Protein AF-A0A7J5WMR9-F1 (afdb_monomer_lite)

Secondary structure (DSSP, 8-state):
--------S--HHHHHHHHHHHGGGHHHHHHHHHHHHHHHHHTTHHHHHHHHHHHHHTT------HHHHHHTTT--TT-HHHHHHHHHHHHHHHHHHHHHHHHHHHHHHHHHHHHHHHHHHHHHHHHHHTS-GGGTSSS-THHHHHHHHHHHHHHHHHHHTTS---SSTTTSTTTSSS--

Structure (mmCIF, N/CA/C/O backbone):
data_AF-A0A7J5WMR9-F1
#
_entry.id   AF-A0A7J5WMR9-F1
#
loop_
_atom_site.group_PDB
_atom_site.id
_atom_site.type_symbol
_atom_site.label_atom_id
_atom_site.label_alt_id
_atom_site.label_comp_id
_atom_site.label_asym_id
_atom_site.label_entity_id
_atom_site.label_seq_id
_atom_site.pdbx_PDB_ins_code
_atom_site.Cartn_x
_atom_site.Cartn_y
_atom_site.Cartn_z
_atom_site.occupancy
_atom_site.B_iso_or_equiv
_atom_site.auth_seq_id
_atom_site.auth_comp_id
_atom_site.auth_asym_id
_atom_site.auth_atom_id
_atom_site.pdbx_PDB_model_num
ATOM 1 N N . MET A 1 1 ? 11.212 -28.516 40.865 1.00 41.84 1 MET A N 1
ATOM 2 C CA . MET A 1 1 ? 11.312 -28.256 39.413 1.00 41.84 1 MET A CA 1
ATOM 3 C C . MET A 1 1 ? 9.987 -27.664 38.955 1.00 41.84 1 MET A C 1
ATOM 5 O O . MET A 1 1 ? 9.007 -28.391 38.860 1.00 41.84 1 MET A O 1
ATOM 9 N N . THR A 1 2 ? 9.904 -26.344 38.797 1.00 42.25 2 THR A N 1
ATOM 10 C CA . THR A 1 2 ? 8.696 -25.667 38.307 1.00 42.25 2 THR A CA 1
ATOM 11 C C . THR A 1 2 ? 8.646 -25.801 36.789 1.00 42.25 2 THR A C 1
ATOM 13 O O . THR A 1 2 ? 9.499 -25.276 36.081 1.00 42.25 2 THR A O 1
ATOM 16 N N . VAL A 1 3 ? 7.666 -26.549 36.283 1.00 48.66 3 VAL A N 1
ATOM 17 C CA . VAL A 1 3 ? 7.415 -26.680 34.845 1.00 48.66 3 VAL A CA 1
ATOM 18 C C . VAL A 1 3 ? 7.001 -25.307 34.321 1.00 48.66 3 VAL A C 1
ATOM 20 O O . VAL A 1 3 ? 5.883 -24.850 34.553 1.00 48.66 3 VAL A O 1
ATOM 23 N N . THR A 1 4 ? 7.920 -24.612 33.653 1.00 51.34 4 THR A N 1
ATOM 24 C CA . THR A 1 4 ? 7.632 -23.360 32.954 1.00 51.34 4 THR A CA 1
ATOM 25 C C . THR A 1 4 ? 6.713 -23.687 31.783 1.00 51.34 4 THR A C 1
ATOM 27 O O . THR A 1 4 ? 7.156 -24.149 30.733 1.00 51.34 4 THR A O 1
ATOM 30 N N . ALA A 1 5 ? 5.407 -23.501 31.980 1.00 57.06 5 ALA A N 1
ATOM 31 C CA . ALA A 1 5 ? 4.431 -23.586 30.906 1.00 57.06 5 ALA A CA 1
ATOM 32 C C . ALA A 1 5 ? 4.876 -22.649 29.776 1.00 57.06 5 ALA A C 1
ATOM 34 O O . ALA A 1 5 ? 5.118 -21.462 30.000 1.00 57.06 5 ALA A O 1
ATOM 35 N N . LYS A 1 6 ? 5.018 -23.202 28.568 1.00 52.91 6 LYS A N 1
ATOM 36 C CA . LYS A 1 6 ? 5.367 -22.478 27.344 1.00 52.91 6 LYS A CA 1
ATOM 37 C C . LYS A 1 6 ? 4.340 -21.363 27.127 1.00 52.91 6 LYS A C 1
ATOM 39 O O . LYS A 1 6 ? 3.262 -21.597 26.585 1.00 52.91 6 LYS A O 1
ATOM 44 N N . LYS A 1 7 ? 4.654 -20.155 27.603 1.00 56.19 7 LYS A N 1
ATOM 45 C CA . LYS A 1 7 ? 3.848 -18.952 27.393 1.00 56.19 7 LYS A CA 1
ATOM 46 C C . LYS A 1 7 ? 3.897 -18.653 25.903 1.00 56.19 7 LYS A C 1
ATOM 48 O O . LYS A 1 7 ? 4.893 -18.138 25.399 1.00 56.19 7 LYS A O 1
ATOM 53 N N . ASN A 1 8 ? 2.847 -19.040 25.189 1.00 58.78 8 ASN A N 1
ATOM 54 C CA . ASN A 1 8 ? 2.699 -18.701 23.786 1.00 58.78 8 ASN A CA 1
ATOM 55 C C . ASN A 1 8 ? 2.626 -17.176 23.695 1.00 58.78 8 ASN A C 1
ATOM 57 O O . ASN A 1 8 ? 1.649 -16.557 24.099 1.00 58.78 8 ASN A O 1
ATOM 61 N N . ILE A 1 9 ? 3.712 -16.580 23.212 1.00 62.56 9 ILE A N 1
ATOM 62 C CA . ILE A 1 9 ? 3.884 -15.134 23.023 1.00 62.56 9 ILE A CA 1
ATOM 63 C C . ILE A 1 9 ? 2.832 -14.564 22.056 1.00 62.56 9 ILE A C 1
ATOM 65 O O . ILE A 1 9 ? 2.528 -13.378 22.095 1.00 62.56 9 ILE A O 1
ATOM 69 N N . PHE A 1 10 ? 2.241 -15.433 21.231 1.00 61.81 10 PHE A N 1
ATOM 70 C CA . PHE A 1 10 ? 1.137 -15.132 20.334 1.00 61.81 10 PHE A CA 1
ATOM 71 C C . PHE A 1 10 ? -0.120 -15.876 20.769 1.00 61.81 10 PHE A C 1
ATOM 73 O O . PHE A 1 10 ? -0.260 -17.080 20.546 1.00 61.81 10 PHE A O 1
ATOM 80 N N . ASP A 1 11 ? -1.055 -15.141 21.364 1.00 80.00 11 ASP A N 1
ATOM 81 C CA . ASP A 1 11 ? -2.384 -15.654 21.661 1.00 80.00 11 ASP A CA 1
ATOM 82 C C . ASP A 1 11 ? -3.327 -15.320 20.495 1.00 80.00 11 ASP A C 1
ATOM 84 O O . ASP A 1 11 ? -3.883 -14.221 20.386 1.00 80.00 11 ASP A O 1
ATOM 88 N N . PHE A 1 12 ? -3.493 -16.278 19.579 1.00 79.00 12 PHE A N 1
ATOM 89 C CA . PHE A 1 12 ? -4.398 -16.154 18.430 1.00 79.00 12 PHE A CA 1
ATOM 90 C C . PHE A 1 12 ? -5.843 -15.834 18.844 1.00 79.00 12 PHE A C 1
ATOM 92 O O . PHE A 1 12 ? -6.596 -15.253 18.057 1.00 79.00 12 PHE A O 1
ATOM 99 N N . SER A 1 13 ? -6.234 -16.166 20.079 1.00 80.44 13 SER A N 1
ATOM 100 C CA . SER A 1 13 ? -7.541 -15.813 20.634 1.00 80.44 13 SER A CA 1
ATOM 101 C C . SER A 1 13 ? -7.701 -14.296 20.792 1.00 80.44 13 SER A C 1
ATOM 103 O O . SER A 1 13 ? -8.744 -13.740 20.432 1.00 80.44 13 SER A O 1
ATOM 105 N N . LEU A 1 14 ? -6.652 -13.601 21.252 1.00 76.25 14 LEU A N 1
ATOM 106 C CA . LEU A 1 14 ? -6.636 -12.139 21.382 1.00 76.25 14 LEU A CA 1
ATOM 107 C C . LEU A 1 14 ? -6.648 -11.461 20.011 1.00 76.25 14 LEU A C 1
ATOM 109 O O . LEU A 1 14 ? -7.457 -10.560 19.783 1.00 76.25 14 LEU A O 1
ATOM 113 N N . LEU A 1 15 ? -5.833 -11.954 19.071 1.00 78.12 15 LEU A N 1
ATOM 114 C CA . LEU A 1 15 ? -5.816 -11.450 17.695 1.00 78.12 15 LEU A CA 1
ATOM 115 C C . LEU A 1 15 ? -7.205 -11.559 17.053 1.00 78.12 15 LEU A C 1
ATOM 117 O O . LEU A 1 15 ? -7.699 -10.596 16.469 1.00 78.12 15 LEU A O 1
ATOM 121 N N . LYS A 1 16 ? -7.879 -12.706 17.220 1.00 81.38 16 LYS A N 1
ATOM 122 C CA . LYS A 1 16 ? -9.237 -12.930 16.706 1.00 81.38 16 LYS A CA 1
ATOM 123 C C . LYS A 1 16 ? -10.247 -11.944 17.300 1.00 81.38 16 LYS A C 1
ATOM 125 O O . LYS A 1 16 ? -11.118 -11.481 16.566 1.00 81.38 16 LYS A O 1
ATOM 130 N N . ARG A 1 17 ? -10.135 -11.591 18.589 1.00 77.50 17 ARG A N 1
ATOM 131 C CA . ARG A 1 17 ? -11.000 -10.578 19.232 1.00 77.50 17 ARG A CA 1
ATOM 132 C C . ARG A 1 17 ? -10.797 -9.185 18.638 1.00 77.50 17 ARG A C 1
ATOM 134 O O . ARG A 1 17 ? -11.785 -8.507 18.379 1.00 77.50 17 ARG A O 1
ATOM 141 N N . VAL A 1 18 ? -9.555 -8.787 18.362 1.00 75.44 18 VAL A N 1
ATOM 142 C CA . VAL A 1 18 ? -9.258 -7.511 17.686 1.00 75.44 18 VAL A CA 1
ATOM 143 C C . VAL A 1 18 ? -9.777 -7.531 16.242 1.00 75.44 18 VAL A C 1
ATOM 145 O O . VAL A 1 18 ? -10.431 -6.589 15.800 1.00 75.44 18 VAL A O 1
ATOM 148 N N . PHE A 1 19 ? -9.596 -8.646 15.528 1.00 78.56 19 PHE A N 1
ATOM 149 C CA . PHE A 1 19 ? -10.032 -8.794 14.134 1.00 78.56 19 PHE A CA 1
ATOM 150 C C . PHE A 1 19 ? -11.557 -8.722 13.945 1.00 78.56 19 PHE A C 1
ATOM 152 O O . PHE A 1 19 ? -12.033 -8.380 12.860 1.00 78.56 19 PHE A O 1
ATOM 159 N N . VAL A 1 20 ? -12.351 -8.994 14.989 1.00 80.31 20 VAL A N 1
ATOM 160 C CA . VAL A 1 20 ? -13.811 -8.795 14.953 1.00 80.31 20 VAL A CA 1
ATOM 161 C C . VAL A 1 20 ? -14.172 -7.326 14.698 1.00 80.31 20 VAL A C 1
ATOM 163 O O . VAL A 1 20 ? -15.147 -7.078 13.989 1.00 80.31 20 VAL A O 1
ATOM 166 N N . PHE A 1 21 ? -13.371 -6.363 15.165 1.00 74.06 21 PHE A N 1
ATOM 167 C CA . PHE A 1 21 ? -13.596 -4.933 14.909 1.00 74.06 21 PHE A CA 1
ATOM 168 C C . PHE A 1 21 ? -13.228 -4.501 13.481 1.00 74.06 21 PHE A C 1
ATOM 170 O O . PHE A 1 21 ? -13.718 -3.485 13.001 1.00 74.06 21 PHE A O 1
ATOM 177 N N . VAL A 1 22 ? -12.442 -5.304 12.755 1.00 78.25 22 VAL A N 1
ATOM 178 C CA . VAL A 1 22 ? -12.132 -5.084 11.327 1.00 78.25 22 VAL A CA 1
ATOM 179 C C . VAL A 1 22 ? -13.265 -5.599 10.423 1.00 78.25 22 VAL A C 1
ATOM 181 O O . VAL A 1 22 ? -13.442 -5.132 9.299 1.00 78.25 22 VAL A O 1
ATOM 184 N N . LYS A 1 23 ? -14.100 -6.526 10.919 1.00 79.50 23 LYS A N 1
ATOM 185 C CA . LYS A 1 23 ? -15.236 -7.137 10.200 1.00 79.50 23 LYS A CA 1
ATOM 186 C C . LYS A 1 23 ? -16.192 -6.141 9.501 1.00 79.50 23 LYS A C 1
ATOM 188 O O . LYS A 1 23 ? -16.619 -6.476 8.393 1.00 79.50 23 LYS A O 1
ATOM 193 N N . PRO A 1 24 ? -16.572 -4.980 10.071 1.00 81.31 24 PRO A N 1
ATOM 194 C CA . PRO A 1 24 ? -17.395 -3.991 9.363 1.00 81.31 24 PRO A CA 1
ATOM 195 C C . PRO A 1 24 ? -16.679 -3.311 8.180 1.00 81.31 24 PRO A C 1
ATOM 197 O O . PRO A 1 24 ? -17.344 -2.917 7.226 1.00 81.31 24 PRO A O 1
ATOM 200 N N . TYR A 1 25 ? -15.341 -3.256 8.173 1.00 86.31 25 TYR A N 1
ATOM 201 C CA . TYR A 1 25 ? -14.515 -2.589 7.149 1.00 86.31 25 TYR A CA 1
ATOM 202 C C . TYR A 1 25 ? -13.858 -3.567 6.157 1.00 86.31 25 TYR A C 1
ATOM 204 O O . TYR A 1 25 ? -12.804 -3.298 5.579 1.00 86.31 25 TYR A O 1
ATOM 212 N N . LYS A 1 26 ? -14.486 -4.729 5.921 1.00 83.88 26 LYS A N 1
ATOM 213 C CA . LYS A 1 26 ? -13.957 -5.782 5.031 1.00 83.88 26 LYS A CA 1
ATOM 214 C C . LYS A 1 26 ? -13.637 -5.301 3.619 1.00 83.88 26 LYS A C 1
ATOM 216 O O . LYS A 1 26 ? -12.674 -5.781 3.038 1.00 83.88 26 LYS A O 1
ATOM 221 N N . LYS A 1 27 ? -14.429 -4.385 3.052 1.00 85.88 27 LYS A N 1
ATOM 222 C CA . LYS A 1 27 ? -14.202 -3.895 1.682 1.00 85.88 27 LYS A CA 1
ATOM 223 C C . LYS A 1 27 ? -12.870 -3.152 1.582 1.00 85.88 27 LYS A C 1
ATOM 225 O O . LYS A 1 27 ? -12.091 -3.422 0.678 1.00 85.88 27 LYS A O 1
ATOM 230 N N . GLN A 1 28 ? -12.597 -2.275 2.542 1.00 85.06 28 GLN A N 1
ATOM 231 C CA . GLN A 1 28 ? -11.357 -1.512 2.644 1.00 85.06 28 GLN A CA 1
ATOM 232 C C . GLN A 1 28 ? -10.168 -2.428 2.936 1.00 85.06 28 GLN A C 1
ATOM 234 O O . GLN A 1 28 ? -9.113 -2.249 2.341 1.00 85.06 28 GLN A O 1
ATOM 239 N N . PHE A 1 29 ? -10.367 -3.450 3.774 1.00 83.81 29 PHE A N 1
ATOM 240 C CA . PHE A 1 29 ? -9.353 -4.462 4.065 1.00 83.81 29 PHE A CA 1
ATOM 241 C C . PHE A 1 29 ? -8.983 -5.313 2.839 1.00 83.81 29 PHE A C 1
ATOM 243 O O . PHE A 1 29 ? -7.806 -5.484 2.537 1.00 83.81 29 PHE A O 1
ATOM 250 N N . TYR A 1 30 ? -9.964 -5.841 2.097 1.00 86.50 30 TYR A N 1
ATOM 251 C CA . TYR A 1 30 ? -9.676 -6.604 0.877 1.00 86.50 30 TYR A CA 1
ATOM 252 C C . TYR A 1 30 ? -9.095 -5.718 -0.228 1.00 86.50 30 TYR A C 1
ATOM 254 O O . TYR A 1 30 ? -8.223 -6.169 -0.966 1.00 86.50 30 TYR A O 1
ATOM 262 N N . LEU A 1 31 ? -9.529 -4.457 -0.317 1.00 86.25 31 LEU A N 1
ATOM 263 C CA . LEU A 1 31 ? -8.961 -3.485 -1.246 1.00 86.25 31 LEU A CA 1
ATOM 264 C C . LEU A 1 31 ? -7.493 -3.190 -0.916 1.00 86.25 31 LEU A C 1
ATOM 266 O O . LEU A 1 31 ? -6.653 -3.264 -1.807 1.00 86.25 31 LEU A O 1
ATOM 270 N N . SER A 1 32 ? -7.155 -2.912 0.347 1.00 82.44 32 SER A N 1
ATOM 271 C CA . SER A 1 32 ? -5.764 -2.671 0.749 1.00 82.44 32 SER A CA 1
ATOM 272 C C . SER A 1 32 ? -4.895 -3.918 0.575 1.00 82.44 32 SER A C 1
ATOM 274 O O . SER A 1 32 ? -3.765 -3.801 0.107 1.00 82.44 32 SER A O 1
ATOM 276 N N . LEU A 1 33 ? -5.428 -5.113 0.848 1.00 86.06 33 LEU A N 1
ATOM 277 C CA . LEU A 1 33 ? -4.741 -6.381 0.593 1.00 86.06 33 LEU A CA 1
ATOM 278 C C . LEU A 1 33 ? -4.458 -6.591 -0.902 1.00 86.06 33 LEU A C 1
ATOM 280 O O . LEU A 1 33 ? -3.348 -6.968 -1.273 1.00 86.06 33 LEU A O 1
ATOM 284 N N . PHE A 1 34 ? -5.434 -6.305 -1.765 1.00 89.25 34 PHE A N 1
ATOM 285 C CA . PHE A 1 34 ? -5.251 -6.360 -3.214 1.00 89.25 34 PHE A CA 1
ATOM 286 C C . PHE A 1 34 ? -4.198 -5.348 -3.692 1.00 89.25 34 PHE A C 1
ATOM 288 O O . PHE A 1 34 ? -3.285 -5.725 -4.427 1.00 89.25 34 PHE A O 1
ATOM 295 N N . LEU A 1 35 ? -4.262 -4.093 -3.224 1.00 82.62 35 LEU A N 1
ATOM 296 C CA . LEU A 1 35 ? -3.263 -3.062 -3.539 1.00 82.62 35 LEU A CA 1
ATOM 297 C C . LEU A 1 35 ? -1.859 -3.471 -3.069 1.00 82.62 35 LEU A C 1
ATOM 299 O O . LEU A 1 35 ? -0.890 -3.254 -3.793 1.00 82.62 35 LEU A O 1
ATOM 303 N N . ALA A 1 36 ? -1.737 -4.090 -1.893 1.00 82.06 36 ALA A N 1
ATOM 304 C CA . ALA A 1 36 ? -0.461 -4.569 -1.368 1.00 82.06 36 ALA A CA 1
ATOM 305 C C . ALA A 1 36 ? 0.161 -5.654 -2.260 1.00 82.06 36 ALA A C 1
ATOM 307 O O . ALA A 1 36 ? 1.343 -5.571 -2.593 1.00 82.06 36 ALA A O 1
ATOM 308 N N . ILE A 1 37 ? -0.636 -6.638 -2.692 1.00 88.69 37 ILE A N 1
ATOM 309 C CA . ILE A 1 37 ? -0.177 -7.699 -3.601 1.00 88.69 37 ILE A CA 1
ATOM 310 C C . ILE A 1 37 ? 0.207 -7.108 -4.962 1.00 88.69 37 ILE A C 1
ATOM 312 O O . ILE A 1 37 ? 1.271 -7.426 -5.494 1.00 88.69 37 ILE A O 1
ATOM 316 N N . PHE A 1 38 ? -0.616 -6.209 -5.504 1.00 88.06 38 PHE A N 1
ATOM 317 C CA . PHE A 1 38 ? -0.328 -5.526 -6.763 1.00 88.06 38 PHE A CA 1
ATOM 318 C C . PHE A 1 38 ? 0.999 -4.751 -6.704 1.00 88.06 38 PHE A C 1
ATOM 320 O O . PHE A 1 38 ? 1.840 -4.901 -7.589 1.00 88.06 38 PHE A O 1
ATOM 327 N N . MET A 1 39 ? 1.238 -3.988 -5.632 1.00 84.44 39 MET A N 1
ATOM 328 C CA . MET A 1 39 ? 2.507 -3.279 -5.424 1.00 84.44 39 MET A CA 1
ATOM 329 C C . MET A 1 39 ? 3.699 -4.231 -5.273 1.00 84.44 39 MET A C 1
ATOM 331 O O . MET A 1 39 ? 4.779 -3.930 -5.779 1.00 84.44 39 MET A O 1
ATOM 335 N N . ALA A 1 40 ? 3.526 -5.376 -4.607 1.00 85.56 40 ALA A N 1
ATOM 336 C CA . ALA A 1 40 ? 4.588 -6.370 -4.460 1.00 85.56 40 ALA A CA 1
ATOM 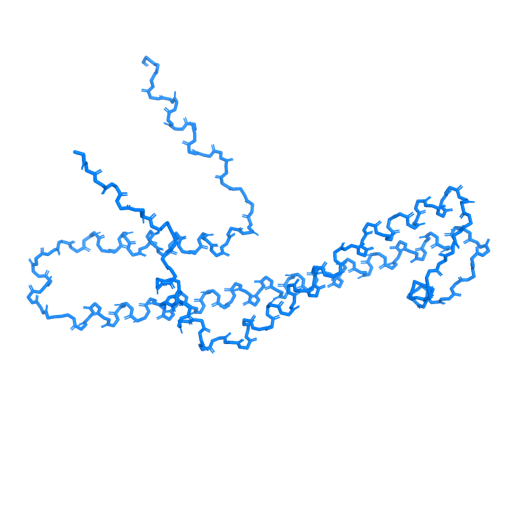337 C C . ALA A 1 40 ? 5.008 -6.956 -5.818 1.00 85.56 40 ALA A C 1
ATOM 339 O O . ALA A 1 40 ? 6.201 -7.071 -6.090 1.00 85.56 40 ALA A O 1
ATOM 340 N N . ILE A 1 41 ? 4.040 -7.249 -6.693 1.00 89.06 41 ILE A N 1
ATOM 341 C CA . ILE A 1 41 ? 4.297 -7.723 -8.062 1.00 89.06 41 ILE A CA 1
ATOM 342 C C . ILE A 1 41 ? 4.896 -6.610 -8.933 1.00 89.06 41 ILE A C 1
ATOM 344 O O . ILE A 1 41 ? 5.734 -6.884 -9.788 1.00 89.06 41 ILE A O 1
ATOM 348 N N . ALA A 1 42 ? 4.505 -5.352 -8.716 1.00 84.06 42 ALA A N 1
ATOM 349 C CA . ALA A 1 42 ? 5.047 -4.210 -9.448 1.00 84.06 42 ALA A CA 1
ATOM 350 C C . ALA A 1 42 ? 6.460 -3.800 -8.983 1.00 84.06 42 ALA A C 1
ATOM 352 O O . ALA A 1 42 ? 7.200 -3.167 -9.735 1.00 84.06 42 ALA A O 1
ATOM 353 N N . SER A 1 43 ? 6.870 -4.170 -7.766 1.00 81.81 43 SER A N 1
ATOM 354 C CA . SER A 1 43 ? 8.149 -3.745 -7.183 1.00 81.81 43 SER A CA 1
ATOM 355 C C . SER A 1 43 ? 9.395 -4.144 -7.998 1.00 81.81 43 SER A C 1
ATOM 357 O O . SER A 1 43 ? 10.302 -3.313 -8.087 1.00 81.81 43 SER A O 1
ATOM 359 N N . PRO A 1 44 ? 9.487 -5.342 -8.615 1.00 87.00 44 PRO A N 1
ATOM 360 C CA . PRO A 1 44 ? 10.623 -5.730 -9.457 1.00 87.00 44 PRO A CA 1
ATOM 361 C C . PRO A 1 44 ? 10.676 -5.020 -10.817 1.00 87.00 44 PRO A C 1
ATOM 363 O O . PRO A 1 44 ? 11.713 -5.056 -11.479 1.00 87.00 44 PRO A O 1
ATOM 366 N N . ILE A 1 45 ? 9.599 -4.349 -11.246 1.00 85.50 45 ILE A N 1
ATOM 367 C CA . ILE A 1 45 ? 9.554 -3.660 -12.546 1.00 85.50 45 ILE A CA 1
ATOM 368 C C . ILE A 1 45 ? 10.595 -2.533 -12.589 1.00 85.50 45 ILE A C 1
ATOM 370 O O . ILE A 1 45 ? 11.295 -2.372 -13.585 1.00 85.50 45 ILE A O 1
ATOM 374 N N . ARG A 1 46 ? 10.765 -1.785 -11.491 1.00 81.38 46 ARG A N 1
ATOM 375 C CA . ARG A 1 46 ? 11.746 -0.690 -11.406 1.00 81.38 46 ARG A CA 1
ATOM 376 C C . ARG A 1 46 ? 13.197 -1.139 -11.629 1.00 81.38 46 ARG A C 1
ATOM 378 O O . ARG A 1 46 ? 13.819 -0.600 -12.546 1.00 81.38 46 ARG A O 1
ATOM 385 N N . PRO A 1 47 ? 13.757 -2.095 -10.857 1.00 85.62 47 PRO A N 1
ATOM 386 C CA . PRO A 1 47 ? 15.129 -2.552 -11.081 1.00 85.62 47 PRO A CA 1
ATOM 387 C C . PRO A 1 47 ? 15.309 -3.188 -12.464 1.00 85.62 47 PRO A C 1
ATOM 389 O O . PRO A 1 47 ? 16.363 -3.014 -13.073 1.00 85.62 47 PRO A O 1
ATOM 392 N N . TYR A 1 48 ? 14.274 -3.841 -13.002 1.00 86.38 48 TYR A N 1
ATOM 393 C CA . TYR A 1 48 ? 14.309 -4.392 -14.356 1.00 86.38 48 TYR A CA 1
ATOM 394 C C . TYR A 1 48 ? 14.453 -3.305 -15.435 1.00 86.38 48 TYR A C 1
ATOM 396 O O . TYR A 1 48 ? 15.300 -3.420 -16.321 1.00 86.38 48 TYR A O 1
ATOM 404 N N . LEU A 1 49 ? 13.683 -2.214 -15.343 1.00 82.50 49 LEU A N 1
ATOM 405 C CA . LEU A 1 49 ? 13.793 -1.087 -16.278 1.00 82.50 49 LEU A CA 1
ATOM 406 C C . LEU A 1 49 ? 15.160 -0.397 -16.189 1.00 82.50 49 LEU A C 1
ATOM 408 O O . LEU A 1 49 ? 15.725 -0.033 -17.214 1.00 82.50 49 LEU A O 1
ATOM 412 N N . ILE A 1 50 ? 15.727 -0.264 -14.986 1.00 85.19 50 ILE A N 1
ATOM 413 C CA . ILE A 1 50 ? 17.079 0.290 -14.808 1.00 85.19 50 ILE A CA 1
ATOM 414 C C . ILE A 1 50 ? 18.119 -0.610 -15.485 1.00 85.19 50 ILE A C 1
ATOM 416 O O . ILE A 1 50 ? 18.971 -0.119 -16.225 1.00 85.19 50 ILE A O 1
ATOM 420 N N . GLN A 1 51 ? 18.030 -1.927 -15.277 1.00 84.44 51 GLN A N 1
ATOM 421 C CA . GLN A 1 51 ? 18.927 -2.891 -15.914 1.00 84.44 51 GLN A CA 1
ATOM 422 C C . GLN A 1 51 ? 18.847 -2.811 -17.445 1.00 84.44 51 GLN A C 1
ATOM 424 O O . GLN A 1 51 ? 19.874 -2.870 -18.122 1.00 84.44 51 GLN A O 1
ATOM 429 N N . LEU A 1 52 ? 17.640 -2.642 -17.989 1.00 82.69 52 LEU A N 1
ATOM 430 C CA . LEU A 1 52 ? 17.408 -2.474 -19.419 1.00 82.69 52 LEU A CA 1
ATOM 431 C C . LEU A 1 52 ? 18.092 -1.212 -19.969 1.00 82.69 52 LEU A C 1
ATOM 433 O O . LEU A 1 52 ? 18.796 -1.293 -20.977 1.00 82.69 52 LEU A O 1
ATOM 437 N N . THR A 1 53 ? 17.943 -0.076 -19.283 1.00 81.94 53 THR A N 1
ATOM 438 C CA . THR A 1 53 ? 18.592 1.189 -19.661 1.00 81.94 53 THR A CA 1
ATOM 439 C C . THR A 1 53 ? 20.116 1.064 -19.654 1.00 81.94 53 THR A C 1
ATOM 441 O O . THR A 1 53 ? 20.772 1.483 -20.605 1.00 81.94 53 THR A O 1
ATOM 444 N N . VAL A 1 54 ? 20.688 0.437 -18.620 1.00 83.38 54 VAL A N 1
ATOM 445 C CA . VAL A 1 54 ? 22.143 0.231 -18.506 1.00 83.38 54 VAL A CA 1
ATOM 446 C C . VAL A 1 54 ? 22.664 -0.689 -19.613 1.00 83.38 54 VAL A C 1
ATOM 448 O O . VAL A 1 54 ? 23.657 -0.371 -20.265 1.00 83.38 54 VAL A O 1
ATOM 451 N N . ASN A 1 55 ? 21.989 -1.811 -19.872 1.00 82.75 55 ASN A N 1
ATOM 452 C CA . ASN A 1 55 ? 22.395 -2.739 -20.929 1.00 82.75 55 ASN A CA 1
ATOM 453 C C . ASN A 1 55 ? 22.326 -2.097 -22.326 1.00 82.75 55 ASN A C 1
ATOM 455 O O . ASN A 1 55 ? 23.21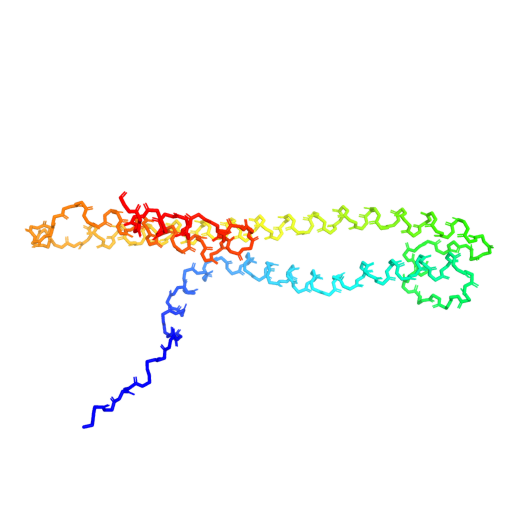1 -2.351 -23.146 1.00 82.75 55 ASN A O 1
ATOM 459 N N . GLY A 1 56 ? 21.321 -1.249 -22.575 1.00 76.19 56 GLY A N 1
ATOM 460 C CA . GLY A 1 56 ? 21.203 -0.479 -23.816 1.00 76.19 56 GLY A CA 1
ATOM 461 C C . GLY A 1 56 ? 22.284 0.580 -23.973 1.00 76.19 56 GLY A C 1
ATOM 462 O O . GLY A 1 56 ? 22.846 0.710 -25.056 1.00 76.19 56 GLY A O 1
ATOM 463 N N . ALA A 1 57 ? 22.648 1.268 -22.890 1.00 72.00 57 ALA A N 1
ATOM 464 C CA . ALA A 1 57 ? 23.732 2.250 -22.901 1.00 72.00 57 ALA A CA 1
ATOM 465 C C . ALA A 1 57 ? 25.111 1.626 -23.192 1.00 72.00 57 ALA A C 1
ATOM 467 O O . ALA A 1 57 ? 25.963 2.274 -23.789 1.00 72.00 57 ALA A O 1
ATOM 468 N N . ILE A 1 58 ? 25.324 0.364 -22.802 1.00 78.69 58 ILE A N 1
ATOM 469 C CA . ILE A 1 58 ? 26.583 -0.372 -23.026 1.00 78.69 58 ILE A CA 1
ATOM 470 C C . ILE A 1 58 ? 26.623 -1.032 -24.426 1.00 78.69 58 ILE A C 1
ATOM 472 O O . ILE A 1 58 ? 27.625 -1.636 -24.801 1.00 78.69 58 ILE A O 1
ATOM 476 N N . GLY A 1 59 ? 25.559 -0.921 -25.231 1.00 67.12 59 GLY A N 1
ATOM 477 C CA . GLY A 1 59 ? 25.529 -1.459 -26.597 1.00 67.12 59 GLY A CA 1
ATOM 478 C C . GLY A 1 59 ? 25.394 -2.985 -26.674 1.00 67.12 59 GLY A C 1
ATOM 479 O O . GLY A 1 59 ? 25.733 -3.584 -27.694 1.00 67.12 59 GLY A O 1
ATOM 480 N N . LYS A 1 60 ? 24.897 -3.641 -25.615 1.00 70.75 60 LYS A N 1
ATOM 481 C CA . LYS A 1 60 ? 24.568 -5.075 -25.671 1.00 70.75 60 LYS A CA 1
ATOM 482 C C . LYS A 1 60 ? 23.303 -5.280 -26.503 1.00 70.75 60 LYS A C 1
ATOM 484 O O . LYS A 1 60 ? 22.325 -4.562 -26.315 1.00 70.75 60 LYS A O 1
ATOM 489 N N . THR A 1 61 ? 23.285 -6.289 -27.377 1.00 59.97 61 THR A N 1
ATOM 490 C CA . THR A 1 61 ? 22.087 -6.659 -28.146 1.00 59.97 61 THR A CA 1
ATOM 491 C C . THR A 1 61 ? 20.995 -7.120 -27.185 1.00 59.97 61 THR A C 1
ATOM 493 O O . THR A 1 61 ? 21.075 -8.201 -26.601 1.00 59.97 61 THR A O 1
ATOM 496 N N . ILE A 1 62 ? 19.992 -6.272 -26.969 1.00 64.50 62 ILE A N 1
ATOM 497 C CA . ILE A 1 62 ? 18.911 -6.560 -26.032 1.00 64.50 62 ILE A CA 1
ATOM 498 C C . ILE A 1 62 ? 17.777 -7.260 -26.774 1.00 64.50 62 ILE A C 1
ATOM 500 O O . ILE A 1 62 ? 17.201 -6.706 -27.708 1.00 64.50 62 ILE A O 1
ATOM 504 N N . VAL A 1 63 ? 17.396 -8.449 -26.314 1.00 65.00 63 VAL A N 1
ATOM 505 C CA . VAL A 1 63 ? 16.113 -9.047 -26.689 1.00 65.00 63 VAL A CA 1
ATOM 506 C C . VAL A 1 63 ? 15.062 -8.501 -25.729 1.00 65.00 63 VAL A C 1
ATOM 508 O O . VAL A 1 63 ? 15.017 -8.885 -24.560 1.00 65.00 63 VAL A O 1
ATOM 511 N N . LEU A 1 64 ? 14.247 -7.555 -26.198 1.00 68.50 64 LEU A N 1
ATOM 512 C CA . LEU A 1 64 ? 13.174 -6.999 -25.382 1.00 68.50 64 LEU A CA 1
ATOM 513 C C . LEU A 1 64 ? 12.000 -7.982 -25.291 1.00 68.50 64 LEU A C 1
ATOM 515 O O . LEU A 1 64 ? 11.523 -8.461 -26.322 1.00 68.50 64 LEU A O 1
ATOM 519 N N . PRO A 1 65 ? 11.463 -8.233 -24.086 1.00 70.88 65 PRO A N 1
ATOM 520 C CA . PRO A 1 65 ? 10.186 -8.914 -23.942 1.00 70.88 65 PRO A CA 1
ATOM 521 C C . PRO A 1 65 ? 9.061 -8.143 -24.649 1.00 70.88 65 PRO A C 1
ATOM 523 O O . PRO A 1 65 ? 9.032 -6.910 -24.633 1.00 70.88 65 PRO A O 1
ATOM 526 N N . ALA A 1 66 ? 8.078 -8.864 -25.197 1.00 73.19 66 ALA A N 1
ATOM 527 C CA . ALA A 1 66 ? 6.955 -8.276 -25.938 1.00 73.19 66 ALA A CA 1
ATOM 528 C C . ALA A 1 66 ? 6.167 -7.223 -25.131 1.00 73.19 66 ALA A C 1
ATOM 530 O O . ALA A 1 66 ? 5.730 -6.211 -25.683 1.00 73.19 66 ALA A O 1
ATOM 531 N N . TRP A 1 67 ? 6.037 -7.420 -23.814 1.00 72.19 67 TRP A N 1
ATOM 532 C CA . TRP A 1 67 ? 5.373 -6.460 -22.931 1.00 72.19 67 TRP A CA 1
ATOM 533 C C . TRP A 1 67 ? 6.129 -5.127 -22.860 1.00 72.19 67 TRP A C 1
ATOM 535 O O . TRP A 1 67 ? 5.497 -4.079 -22.917 1.00 72.19 67 TRP A O 1
ATOM 545 N N . VAL A 1 68 ? 7.468 -5.144 -22.835 1.00 72.62 68 VAL A N 1
ATOM 546 C CA . VAL A 1 68 ? 8.289 -3.921 -22.806 1.00 72.62 68 VAL A CA 1
ATOM 547 C C . VAL A 1 68 ? 8.159 -3.170 -24.122 1.00 72.62 68 VAL A C 1
ATOM 549 O O . VAL A 1 68 ? 7.948 -1.964 -24.122 1.00 72.62 68 VAL A O 1
ATOM 552 N N . LYS A 1 69 ? 8.230 -3.880 -25.254 1.00 75.38 69 LYS A N 1
ATOM 553 C CA . LYS A 1 69 ? 8.091 -3.259 -26.579 1.00 75.38 69 LYS A CA 1
ATOM 554 C C . LYS A 1 69 ? 6.722 -2.592 -26.754 1.00 75.38 69 LYS A C 1
ATOM 556 O O . LYS A 1 69 ? 6.644 -1.505 -27.315 1.00 75.38 69 LYS A O 1
ATOM 561 N N . THR A 1 70 ? 5.667 -3.225 -26.240 1.00 73.00 70 THR A N 1
ATOM 562 C CA . THR A 1 70 ? 4.302 -2.675 -26.255 1.00 73.00 70 THR A CA 1
ATOM 563 C C . THR A 1 70 ? 4.196 -1.431 -25.374 1.00 73.00 70 THR A C 1
ATOM 565 O O . THR A 1 70 ? 3.651 -0.417 -25.795 1.00 73.00 70 THR A O 1
ATOM 568 N N . VAL A 1 71 ? 4.764 -1.490 -24.168 1.00 72.62 71 VAL A N 1
ATOM 569 C CA . VAL A 1 71 ? 4.779 -0.380 -23.206 1.00 72.62 71 VAL A CA 1
ATOM 570 C C . VAL A 1 71 ? 5.590 0.820 -23.711 1.00 72.62 71 VAL A C 1
ATOM 572 O O . VAL A 1 71 ? 5.218 1.962 -23.459 1.00 72.62 71 VAL A O 1
ATOM 575 N N . LEU A 1 72 ? 6.666 0.577 -24.462 1.00 75.12 72 LEU A N 1
ATOM 576 C CA . LEU A 1 72 ? 7.507 1.605 -25.084 1.00 75.12 72 LEU A CA 1
ATOM 577 C C . LEU A 1 72 ? 7.020 2.014 -26.490 1.00 75.12 72 LEU A C 1
ATOM 579 O O . LEU A 1 72 ? 7.812 2.506 -27.290 1.00 75.12 72 LEU A O 1
ATOM 583 N N . PHE A 1 73 ? 5.738 1.791 -26.807 1.00 68.00 73 PHE A N 1
ATOM 584 C CA . PHE A 1 73 ? 5.084 2.200 -28.060 1.00 68.00 73 PHE A CA 1
ATOM 585 C C . PHE A 1 73 ? 5.795 1.750 -29.352 1.00 68.00 73 PHE A C 1
ATOM 587 O O . PHE A 1 73 ? 5.681 2.399 -30.387 1.00 68.00 73 PHE A O 1
ATOM 594 N N . GLY A 1 74 ? 6.519 0.626 -29.317 1.00 65.25 74 GLY A N 1
ATOM 595 C CA . GLY A 1 74 ? 7.107 0.018 -30.512 1.00 65.25 74 GLY A CA 1
ATOM 596 C C . GLY A 1 74 ? 8.212 0.828 -31.199 1.00 65.25 74 GLY A C 1
ATOM 597 O O . GLY A 1 74 ? 8.459 0.579 -32.374 1.00 65.25 74 GLY A O 1
ATOM 598 N N . ILE A 1 75 ? 8.870 1.757 -30.495 1.00 64.06 75 ILE A N 1
ATOM 599 C CA . ILE A 1 75 ? 9.945 2.596 -31.053 1.00 64.06 75 ILE A CA 1
ATOM 600 C C . ILE A 1 75 ? 11.070 1.724 -31.635 1.00 64.06 75 ILE A C 1
ATOM 602 O O . ILE A 1 75 ? 11.527 0.771 -30.995 1.00 64.06 75 ILE A O 1
ATOM 606 N N . ASP A 1 76 ? 11.516 2.062 -32.848 1.00 60.41 76 ASP A N 1
ATOM 607 C CA . ASP A 1 76 ? 12.590 1.358 -33.545 1.00 60.41 76 ASP A CA 1
ATOM 608 C C . ASP A 1 76 ? 13.896 1.379 -32.739 1.00 60.41 76 ASP A C 1
ATOM 610 O O . ASP A 1 76 ? 14.420 2.427 -32.362 1.00 60.41 76 ASP A O 1
ATOM 614 N N . LEU A 1 77 ? 14.443 0.183 -32.508 1.00 61.81 77 LEU A N 1
ATOM 615 C CA . LEU A 1 77 ? 15.649 -0.079 -31.709 1.00 61.81 77 LEU A CA 1
ATOM 616 C C . LEU 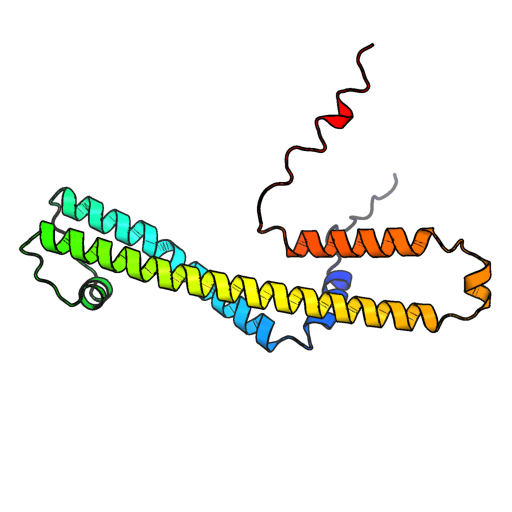A 1 77 ? 16.952 0.391 -32.383 1.00 61.81 77 LEU A C 1
ATOM 618 O O . LEU A 1 77 ? 18.031 0.164 -31.841 1.00 61.81 77 LEU A O 1
ATOM 622 N N . ALA A 1 78 ? 16.865 1.000 -33.568 1.00 61.25 78 ALA A N 1
ATOM 623 C CA . ALA A 1 78 ? 18.023 1.436 -34.343 1.00 61.25 78 ALA A CA 1
ATOM 624 C C . ALA A 1 78 ? 18.736 2.643 -33.704 1.00 61.25 78 ALA A C 1
ATOM 626 O O . ALA A 1 78 ? 19.956 2.746 -33.795 1.00 61.25 78 ALA A O 1
ATOM 627 N N . ASP A 1 79 ? 17.997 3.505 -32.996 1.00 74.00 79 ASP A N 1
ATOM 628 C CA . ASP A 1 79 ? 18.543 4.666 -32.290 1.00 74.00 79 ASP A CA 1
ATOM 629 C C . ASP A 1 79 ? 18.609 4.409 -30.776 1.00 74.00 79 ASP A C 1
ATOM 631 O O . ASP A 1 79 ? 17.642 4.634 -30.039 1.00 74.00 79 ASP A O 1
ATOM 635 N N . ILE A 1 80 ? 19.784 4.001 -30.283 1.00 74.38 80 ILE A N 1
ATOM 636 C CA . ILE A 1 80 ? 20.053 3.756 -28.850 1.00 74.38 80 ILE A CA 1
ATOM 637 C C . ILE A 1 80 ? 19.669 4.976 -27.992 1.00 74.38 80 ILE A C 1
ATOM 639 O O . ILE A 1 80 ? 19.092 4.836 -26.912 1.00 74.38 80 ILE A O 1
ATOM 643 N N . THR A 1 81 ? 19.921 6.191 -28.486 1.00 78.75 81 THR A N 1
ATOM 644 C CA . THR A 1 81 ? 19.584 7.439 -27.787 1.00 78.75 81 THR A CA 1
ATOM 645 C C . THR A 1 81 ? 18.074 7.625 -27.620 1.00 78.75 81 THR A C 1
ATOM 647 O O . THR A 1 81 ? 17.619 7.992 -26.536 1.00 78.75 81 THR A O 1
ATOM 650 N N . ARG A 1 82 ? 17.276 7.336 -28.660 1.00 80.00 82 ARG A N 1
ATOM 651 C CA . ARG A 1 82 ? 15.806 7.438 -28.589 1.00 80.00 82 ARG A CA 1
ATOM 652 C C . ARG A 1 82 ? 15.225 6.378 -27.663 1.00 80.00 82 ARG A C 1
ATOM 654 O O . ARG A 1 82 ? 14.307 6.677 -26.902 1.00 80.00 82 ARG A O 1
ATOM 661 N N . PHE A 1 83 ? 15.800 5.177 -27.680 1.00 80.06 83 PHE A N 1
ATOM 662 C CA . PHE A 1 83 ? 15.428 4.101 -26.770 1.00 80.06 83 PHE A CA 1
ATOM 663 C C . PHE A 1 83 ? 15.616 4.498 -25.297 1.00 80.06 83 PHE A C 1
ATOM 665 O O . PHE A 1 83 ? 14.678 4.377 -24.509 1.00 80.06 83 PHE A O 1
ATOM 672 N N . ILE A 1 84 ? 16.791 5.026 -24.932 1.00 82.62 84 ILE A N 1
ATOM 673 C CA . ILE A 1 84 ? 17.083 5.448 -23.552 1.00 82.62 84 ILE A CA 1
ATOM 674 C C . ILE A 1 84 ? 16.101 6.534 -23.095 1.00 82.62 84 ILE A C 1
ATOM 676 O O . ILE A 1 84 ? 15.501 6.401 -22.029 1.00 82.62 84 ILE A O 1
ATOM 680 N N . ILE A 1 85 ? 15.882 7.567 -23.917 1.00 84.62 85 ILE A N 1
ATOM 681 C CA . ILE A 1 85 ? 14.949 8.659 -23.593 1.00 84.62 85 ILE A CA 1
ATOM 682 C C . ILE A 1 85 ? 13.526 8.122 -23.381 1.00 84.62 85 ILE A C 1
ATOM 684 O O . ILE A 1 85 ? 12.859 8.517 -22.424 1.00 84.62 85 ILE A O 1
ATOM 688 N N . ALA A 1 86 ? 13.069 7.193 -24.225 1.00 83.44 86 ALA A N 1
ATOM 689 C CA . ALA A 1 86 ? 11.743 6.594 -24.103 1.00 83.44 86 ALA A CA 1
ATOM 690 C C . ALA A 1 86 ? 11.579 5.773 -22.813 1.00 83.44 86 ALA A C 1
ATOM 692 O O . ALA A 1 86 ? 10.567 5.915 -22.122 1.00 83.44 86 ALA A O 1
ATOM 693 N N . VAL A 1 87 ? 12.576 4.954 -22.451 1.00 84.31 87 VAL A N 1
ATOM 694 C CA . VAL A 1 87 ? 12.552 4.174 -21.200 1.00 84.31 87 VAL A CA 1
ATOM 695 C C . VAL A 1 87 ? 12.547 5.096 -19.982 1.00 84.31 87 VAL A C 1
ATOM 697 O O . VAL A 1 87 ? 11.769 4.874 -19.054 1.00 84.31 87 VAL A O 1
ATOM 700 N N . THR A 1 88 ? 13.360 6.156 -19.989 1.00 85.88 88 THR A N 1
ATOM 701 C CA . THR A 1 88 ? 13.394 7.136 -18.895 1.00 85.88 88 THR A CA 1
ATOM 702 C C . THR A 1 88 ? 12.071 7.889 -18.766 1.00 85.88 88 THR A C 1
ATOM 704 O O . THR A 1 88 ? 11.557 8.029 -17.656 1.00 85.88 88 THR A O 1
ATOM 707 N N . LEU A 1 89 ? 11.470 8.324 -19.877 1.00 88.31 89 LEU A N 1
ATOM 708 C CA . LEU A 1 89 ? 10.158 8.975 -19.857 1.00 88.31 89 LEU A CA 1
ATOM 709 C C . LEU A 1 89 ? 9.083 8.036 -19.291 1.00 88.31 89 LEU A C 1
ATOM 711 O O . LEU A 1 89 ? 8.301 8.438 -18.427 1.00 88.31 89 LEU A O 1
ATOM 715 N N . PHE A 1 90 ? 9.085 6.770 -19.717 1.00 87.44 90 PHE A N 1
ATOM 716 C CA . PHE A 1 90 ? 8.191 5.755 -19.168 1.00 87.44 90 PHE A CA 1
ATOM 717 C C . PHE A 1 90 ? 8.407 5.550 -17.660 1.00 87.44 90 PHE A C 1
ATOM 719 O O . PHE A 1 90 ? 7.432 5.502 -16.913 1.00 87.44 90 PHE A O 1
ATOM 726 N N . GLN A 1 91 ? 9.656 5.485 -17.187 1.00 88.06 91 GLN A N 1
ATOM 727 C CA . GLN A 1 91 ? 9.965 5.377 -15.755 1.00 88.06 91 GLN A CA 1
ATOM 728 C C . GLN A 1 91 ? 9.407 6.555 -14.950 1.00 88.06 91 GLN A C 1
ATOM 730 O O . GLN A 1 91 ? 8.854 6.335 -13.873 1.00 88.06 91 GLN A O 1
ATOM 735 N N . VAL A 1 92 ? 9.506 7.785 -15.463 1.00 90.12 92 VAL A N 1
ATOM 736 C CA . VAL A 1 92 ? 8.938 8.970 -14.800 1.00 90.12 92 VAL A CA 1
ATOM 737 C C . VAL A 1 92 ? 7.420 8.839 -14.673 1.00 90.12 92 VAL A C 1
ATOM 739 O O . VAL A 1 92 ? 6.882 8.997 -13.579 1.00 90.12 92 VAL A O 1
ATOM 742 N N . VAL A 1 93 ? 6.726 8.479 -15.755 1.00 91.12 93 VAL A N 1
ATOM 743 C CA . VAL A 1 93 ? 5.269 8.256 -15.726 1.00 91.12 93 VAL A CA 1
ATOM 744 C C . VAL A 1 93 ? 4.902 7.126 -14.756 1.00 91.12 93 VAL A C 1
ATOM 746 O O . VAL A 1 93 ? 3.983 7.269 -13.947 1.00 91.12 93 VAL A O 1
ATOM 749 N N . PHE A 1 94 ? 5.651 6.024 -14.782 1.00 88.69 94 PHE A N 1
ATOM 750 C CA . PHE A 1 94 ? 5.453 4.890 -13.884 1.00 88.69 94 PHE A CA 1
ATOM 751 C C . PHE A 1 94 ? 5.622 5.281 -12.408 1.00 88.69 94 PHE A C 1
ATOM 753 O O . PHE A 1 94 ? 4.832 4.837 -11.578 1.00 88.69 94 PHE A O 1
ATOM 760 N N . LEU A 1 95 ? 6.579 6.155 -12.072 1.00 89.75 95 LEU A N 1
ATOM 761 C CA . LEU A 1 95 ? 6.768 6.662 -10.706 1.00 89.75 95 LEU A CA 1
ATOM 762 C C . LEU A 1 95 ? 5.551 7.440 -10.197 1.00 89.75 95 LEU A C 1
ATOM 764 O O . LEU A 1 95 ? 5.170 7.272 -9.036 1.00 89.75 95 LEU A O 1
ATOM 768 N N . PHE A 1 96 ? 4.918 8.259 -11.040 1.00 92.75 96 PHE A N 1
ATOM 769 C CA . PHE A 1 96 ? 3.690 8.966 -10.660 1.00 92.75 96 PHE A CA 1
ATOM 770 C C . PHE A 1 96 ? 2.540 7.993 -10.384 1.00 92.75 96 PHE A C 1
ATOM 772 O O . PHE A 1 96 ? 1.841 8.131 -9.374 1.00 92.75 96 PHE A O 1
ATOM 779 N N . ILE A 1 97 ? 2.371 6.979 -11.238 1.00 90.69 97 ILE A N 1
ATOM 780 C CA . ILE A 1 97 ? 1.348 5.939 -11.056 1.00 90.69 97 ILE A CA 1
ATOM 781 C C . ILE A 1 97 ? 1.617 5.154 -9.769 1.00 90.69 97 ILE A C 1
ATOM 783 O O . ILE A 1 97 ? 0.724 5.016 -8.933 1.00 90.69 97 ILE A O 1
ATOM 787 N N . GLU A 1 98 ? 2.849 4.685 -9.567 1.00 87.19 98 GLU A N 1
ATOM 788 C CA . GLU A 1 98 ? 3.232 3.933 -8.373 1.00 87.19 98 GLU A CA 1
ATOM 789 C C . GLU A 1 98 ? 3.015 4.753 -7.095 1.00 87.19 98 GLU A C 1
ATOM 791 O O . GLU A 1 98 ? 2.445 4.253 -6.123 1.00 87.19 98 GLU A O 1
ATOM 796 N N . THR A 1 99 ? 3.427 6.021 -7.101 1.00 87.44 99 THR A N 1
ATOM 797 C CA . THR A 1 99 ? 3.249 6.926 -5.958 1.00 87.44 99 THR A CA 1
ATOM 798 C C . THR A 1 99 ? 1.771 7.134 -5.649 1.00 87.44 99 THR A C 1
ATOM 800 O O . THR A 1 99 ? 1.379 7.082 -4.485 1.00 87.44 99 THR A O 1
ATOM 803 N N . THR A 1 100 ? 0.934 7.283 -6.677 1.00 91.50 100 THR A N 1
ATOM 804 C CA . THR A 1 100 ? -0.521 7.407 -6.519 1.00 91.50 100 THR A CA 1
ATOM 805 C C . THR A 1 100 ? -1.118 6.150 -5.890 1.00 91.50 100 THR A C 1
ATOM 807 O O . THR A 1 100 ? -1.873 6.242 -4.923 1.00 91.50 100 THR A O 1
ATOM 810 N N . VAL A 1 101 ? -0.744 4.960 -6.372 1.00 86.81 101 VAL A N 1
ATOM 811 C CA . VAL A 1 101 ? -1.209 3.683 -5.801 1.00 86.81 101 VAL A CA 1
ATOM 812 C C . VAL A 1 101 ? -0.753 3.532 -4.348 1.00 86.81 101 VAL A C 1
ATOM 814 O O . VAL A 1 101 ? -1.552 3.157 -3.486 1.00 86.81 101 VAL A O 1
ATOM 817 N N . ARG A 1 102 ? 0.505 3.872 -4.047 1.00 84.06 102 ARG A N 1
ATOM 818 C CA . ARG A 1 102 ? 1.055 3.837 -2.685 1.00 84.06 102 ARG A CA 1
ATOM 819 C C . ARG A 1 102 ? 0.333 4.809 -1.754 1.00 84.06 102 ARG A C 1
ATOM 821 O O . ARG A 1 102 ? 0.027 4.445 -0.619 1.00 84.06 102 ARG A O 1
ATOM 828 N N . PHE A 1 103 ? 0.031 6.013 -2.235 1.00 87.19 103 PHE A N 1
ATOM 829 C CA . PHE A 1 103 ? -0.755 7.000 -1.503 1.00 87.19 103 PHE A CA 1
ATOM 830 C C . PHE A 1 103 ? -2.161 6.471 -1.199 1.00 87.19 103 PHE A C 1
ATOM 832 O O . PHE A 1 103 ? -2.572 6.491 -0.042 1.00 87.19 103 PHE A O 1
ATOM 839 N N . LEU A 1 104 ? -2.866 5.919 -2.192 1.00 86.88 104 LEU A N 1
ATOM 840 C CA . LEU A 1 104 ? -4.197 5.331 -1.996 1.00 86.88 104 LEU A CA 1
ATOM 841 C C . LEU A 1 104 ? -4.171 4.180 -0.986 1.00 86.88 104 LEU A C 1
ATOM 843 O O . LEU A 1 104 ? -5.008 4.136 -0.085 1.00 86.88 104 LEU A O 1
ATOM 847 N N . PHE A 1 105 ? -3.194 3.276 -1.091 1.00 83.00 105 PHE A N 1
ATOM 848 C CA . PHE A 1 105 ? -3.007 2.190 -0.129 1.00 83.00 105 PHE A CA 1
ATOM 849 C C . PHE A 1 105 ? -2.812 2.722 1.297 1.00 83.00 105 PHE A C 1
ATOM 851 O O . PHE A 1 105 ? -3.479 2.256 2.227 1.00 83.00 105 PHE A O 1
ATOM 858 N N . SER A 1 106 ? -1.927 3.708 1.466 1.00 81.81 106 SER A N 1
ATOM 859 C CA . SER A 1 106 ? -1.646 4.325 2.764 1.00 81.81 106 SER A CA 1
ATOM 860 C C . SER A 1 106 ? -2.881 5.027 3.326 1.00 81.81 106 SER A C 1
ATOM 862 O O . SER A 1 106 ? -3.252 4.783 4.473 1.00 81.81 106 SER A O 1
ATOM 864 N N . PHE A 1 107 ? -3.582 5.806 2.500 1.00 84.69 107 PHE A N 1
ATOM 865 C CA . PHE A 1 107 ? -4.792 6.521 2.886 1.00 84.69 107 PHE A CA 1
ATOM 866 C C . PHE A 1 107 ? -5.912 5.572 3.325 1.00 84.69 107 PHE A C 1
ATOM 868 O O . PHE A 1 107 ? -6.474 5.748 4.403 1.00 84.69 107 PHE A O 1
ATOM 875 N N . ILE A 1 108 ? -6.215 4.537 2.534 1.00 80.81 108 ILE A N 1
ATOM 876 C CA . ILE A 1 108 ? -7.264 3.554 2.859 1.00 80.81 108 ILE A CA 1
ATOM 877 C C . ILE A 1 108 ? -6.922 2.815 4.153 1.00 80.81 108 ILE A C 1
ATOM 879 O O . ILE A 1 108 ? -7.792 2.620 5.003 1.00 80.81 108 ILE A O 1
ATOM 883 N N . THR A 1 109 ? -5.656 2.426 4.315 1.00 81.62 109 THR A N 1
ATOM 884 C CA . THR A 1 109 ? -5.189 1.720 5.510 1.00 81.62 109 THR A CA 1
ATOM 885 C C . THR A 1 109 ? -5.293 2.620 6.739 1.00 81.62 109 THR A C 1
ATOM 887 O O . THR A 1 109 ? -5.915 2.222 7.720 1.00 81.62 109 THR A O 1
ATOM 890 N N . ALA A 1 110 ? -4.795 3.858 6.671 1.00 81.88 110 ALA A N 1
ATOM 891 C CA . ALA A 1 110 ? -4.901 4.836 7.753 1.00 81.88 110 ALA A CA 1
ATOM 892 C C . ALA A 1 110 ? -6.364 5.125 8.117 1.00 81.88 110 ALA A C 1
ATOM 894 O O . ALA A 1 110 ? -6.744 5.043 9.285 1.00 81.88 110 ALA A O 1
ATOM 895 N N . TRP A 1 111 ? -7.207 5.386 7.116 1.00 83.31 111 TRP A N 1
ATOM 896 C CA . TRP A 1 111 ? -8.633 5.632 7.306 1.00 83.31 111 TRP A CA 1
ATOM 897 C C . TRP A 1 111 ? -9.323 4.453 8.002 1.00 83.31 111 TRP A C 1
ATOM 899 O O . TRP A 1 111 ? -10.059 4.658 8.969 1.00 83.31 111 TRP A O 1
ATOM 909 N N . MET A 1 112 ? -9.044 3.220 7.565 1.00 85.62 112 MET A N 1
ATOM 910 C CA . MET A 1 112 ? -9.574 2.000 8.181 1.00 85.62 112 MET A CA 1
ATOM 911 C C . MET A 1 112 ? -9.107 1.855 9.634 1.00 85.62 112 MET A C 1
ATOM 913 O O . MET A 1 112 ? -9.931 1.587 10.507 1.00 85.62 112 MET A O 1
ATOM 917 N N . GLY A 1 113 ? -7.817 2.063 9.910 1.00 82.94 113 GLY A N 1
ATOM 918 C CA . GLY A 1 113 ? -7.264 1.994 11.265 1.00 82.94 113 GLY A CA 1
ATOM 919 C C . GLY A 1 113 ? -7.945 2.975 12.216 1.00 82.94 113 GLY A C 1
ATOM 920 O O . GLY A 1 113 ? -8.419 2.577 13.279 1.00 82.94 113 GLY A O 1
ATOM 921 N N . GLN A 1 114 ? -8.104 4.233 11.796 1.00 82.50 114 GLN A N 1
ATOM 922 C CA . GLN A 1 114 ? -8.784 5.257 12.598 1.00 82.50 114 GLN A CA 1
ATOM 923 C C . GLN A 1 114 ? -10.250 4.904 12.881 1.00 82.50 114 GLN A C 1
ATOM 925 O O . GLN A 1 114 ? -10.740 5.109 13.993 1.00 82.50 114 GLN A O 1
ATOM 930 N N . HIS A 1 115 ? -10.949 4.320 11.908 1.00 85.81 115 HIS A N 1
ATOM 931 C CA . HIS A 1 115 ? -12.326 3.866 12.090 1.00 85.81 115 HIS A CA 1
ATOM 932 C C . HIS A 1 115 ? -12.438 2.717 13.096 1.00 85.81 115 HIS A C 1
ATOM 934 O O . HIS A 1 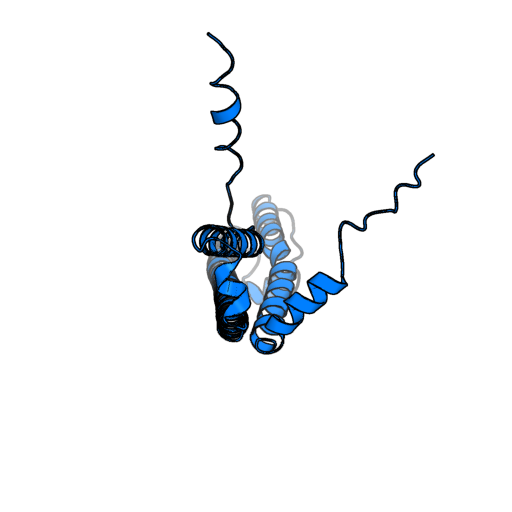115 ? -13.295 2.754 13.980 1.00 85.81 115 HIS A O 1
ATOM 940 N N . VAL A 1 116 ? -11.536 1.738 13.012 1.00 83.81 116 VAL A N 1
ATOM 941 C CA . VAL A 1 116 ? -11.458 0.631 13.975 1.00 83.81 116 VAL A CA 1
ATOM 942 C C . VAL A 1 116 ? -11.164 1.158 15.384 1.00 83.81 116 VAL A C 1
ATOM 944 O O . VAL A 1 116 ? -11.831 0.754 16.338 1.00 83.81 116 VAL A O 1
ATOM 947 N N . VAL A 1 117 ? -10.228 2.103 15.527 1.00 84.69 117 VAL A N 1
ATOM 948 C CA . VAL A 1 117 ? -9.901 2.733 16.819 1.00 84.69 117 VAL A CA 1
ATOM 949 C C . VAL A 1 117 ? -11.099 3.495 17.384 1.00 84.69 117 VAL A C 1
ATOM 951 O O . VAL A 1 117 ? -11.409 3.364 18.569 1.00 84.69 117 VAL A O 1
ATOM 954 N N . LYS A 1 118 ? -11.810 4.263 16.554 1.00 87.56 118 LYS A N 1
ATOM 955 C CA . LYS A 1 118 ? -13.038 4.960 16.960 1.00 87.56 118 LYS A CA 1
ATOM 956 C C . LYS A 1 118 ? -14.081 3.974 17.495 1.00 87.56 118 LYS A C 1
ATOM 958 O O . LYS A 1 118 ? -14.642 4.203 18.567 1.00 87.56 118 LYS A O 1
ATOM 963 N N . ASP A 1 119 ? -14.311 2.871 16.791 1.00 86.88 119 ASP A N 1
ATOM 964 C CA . ASP A 1 119 ? -15.310 1.872 17.186 1.00 86.88 119 ASP A CA 1
ATOM 965 C C . ASP A 1 119 ? -14.907 1.145 18.480 1.00 86.88 119 ASP A C 1
ATOM 967 O O . ASP A 1 119 ? -15.752 0.899 19.352 1.00 86.88 119 ASP A O 1
ATOM 971 N N . LEU A 1 120 ? -13.609 0.884 18.661 1.00 85.75 120 LEU A N 1
ATOM 972 C CA . LEU A 1 120 ? -13.058 0.372 19.914 1.00 85.75 120 LEU A CA 1
ATOM 973 C C . LEU A 1 120 ? -13.313 1.351 21.070 1.00 85.75 120 LEU A C 1
ATOM 975 O O . LEU A 1 120 ? -13.864 0.943 22.095 1.00 85.75 120 LEU A O 1
ATOM 979 N N . ARG A 1 121 ? -12.992 2.643 20.894 1.00 87.94 121 ARG A N 1
ATOM 980 C CA . ARG A 1 121 ? -13.210 3.690 21.913 1.00 87.94 121 ARG A CA 1
ATOM 981 C C . ARG A 1 121 ? -14.676 3.769 22.335 1.00 87.94 121 ARG A C 1
ATOM 983 O O . ARG A 1 121 ? -14.968 3.752 23.528 1.00 87.94 121 ARG A O 1
ATOM 990 N N . VAL A 1 122 ? -15.601 3.798 21.374 1.00 89.00 122 VAL A N 1
ATOM 991 C CA . VAL A 1 122 ? -17.047 3.857 21.657 1.00 89.00 122 VAL A CA 1
ATOM 992 C C . VAL A 1 122 ? -17.517 2.613 22.414 1.00 89.00 122 VAL A C 1
ATOM 994 O O . VAL A 1 122 ? -18.312 2.721 23.349 1.00 89.00 122 VAL A O 1
ATOM 997 N N . THR A 1 123 ? -17.020 1.432 22.043 1.00 85.69 123 THR A N 1
ATOM 998 C CA . THR A 1 123 ? -17.390 0.168 22.696 1.00 85.69 123 THR A CA 1
ATOM 999 C C . THR A 1 123 ? -16.894 0.115 24.141 1.00 85.69 123 THR A C 1
ATOM 1001 O O . THR A 1 123 ? -17.663 -0.230 25.042 1.00 85.69 123 THR A O 1
ATOM 1004 N N . VAL A 1 124 ? -15.638 0.504 24.382 1.00 84.12 124 VAL A N 1
ATOM 1005 C CA . VAL A 1 124 ? -15.052 0.569 25.730 1.00 84.12 124 VAL A CA 1
ATOM 1006 C C . VAL A 1 124 ? -15.784 1.600 26.585 1.00 84.12 124 VAL A C 1
ATOM 1008 O O . VAL A 1 124 ? -16.193 1.278 27.697 1.00 84.12 124 VAL A O 1
ATOM 1011 N N . TYR A 1 125 ? -16.039 2.796 26.053 1.00 86.88 125 TYR A N 1
ATOM 1012 C CA . TYR A 1 125 ? -16.751 3.854 26.771 1.00 86.88 125 TYR A CA 1
ATOM 1013 C C . TYR A 1 125 ? -18.151 3.412 27.219 1.00 86.88 125 TYR A C 1
ATOM 1015 O O . TYR A 1 125 ? -18.498 3.546 28.392 1.00 86.88 125 TYR A O 1
ATOM 1023 N N . LYS A 1 126 ? -18.931 2.785 26.325 1.00 86.88 126 LYS A N 1
ATOM 1024 C CA . LYS A 1 126 ? -20.246 2.216 26.673 1.00 86.88 126 LYS A CA 1
ATOM 1025 C C . LYS A 1 126 ? -20.146 1.137 27.749 1.00 86.88 126 LYS A C 1
ATOM 1027 O O . LYS A 1 126 ? -21.015 1.058 28.614 1.00 86.88 126 LYS A O 1
ATOM 1032 N N . LYS A 1 127 ? -19.100 0.305 27.708 1.00 85.31 127 LYS A N 1
ATOM 1033 C CA . LYS A 1 127 ? -18.890 -0.735 28.718 1.00 85.31 127 LYS A CA 1
ATOM 1034 C C . LYS A 1 127 ? -18.569 -0.136 30.085 1.00 85.31 127 LYS A C 1
ATOM 1036 O O . LYS A 1 127 ? -19.114 -0.627 31.065 1.00 85.31 127 LYS A O 1
ATOM 1041 N N . VAL A 1 128 ? -17.737 0.906 30.132 1.00 83.38 128 VAL A N 1
ATOM 1042 C CA . VAL A 1 128 ? -17.386 1.627 31.365 1.00 83.38 128 VAL A CA 1
ATOM 1043 C C . VAL A 1 128 ? -18.619 2.305 31.963 1.00 83.38 128 VAL A C 1
ATOM 1045 O O . VAL A 1 128 ? -18.900 2.098 33.137 1.00 83.38 128 VAL A O 1
ATOM 1048 N N . LEU A 1 129 ? -19.402 3.033 31.160 1.00 82.81 129 LEU A N 1
ATOM 1049 C CA . LEU A 1 129 ? -20.627 3.696 31.629 1.00 82.81 129 LEU A CA 1
ATOM 1050 C C . LEU A 1 129 ? -21.713 2.726 32.123 1.00 82.81 129 LEU A C 1
ATOM 1052 O O . LEU A 1 129 ? -22.557 3.113 32.922 1.00 82.81 129 LEU A O 1
ATOM 1056 N N . GLY A 1 130 ? -21.716 1.482 31.641 1.00 79.31 130 GLY A N 1
ATOM 1057 C CA . GLY A 1 130 ? -22.666 0.448 32.059 1.00 79.31 130 GLY A CA 1
ATOM 1058 C C . GLY A 1 130 ? -22.271 -0.320 33.327 1.00 79.31 130 GLY A C 1
ATOM 1059 O O . GLY A 1 130 ? -22.951 -1.290 33.665 1.00 79.31 130 GLY A O 1
ATOM 1060 N N . LEU A 1 131 ? -21.169 0.039 33.997 1.00 78.38 131 LEU A N 1
ATOM 1061 C CA . LEU A 1 131 ? -20.762 -0.573 35.268 1.00 78.38 131 LEU A CA 1
ATOM 1062 C C . LEU A 1 131 ? -21.601 -0.013 36.431 1.00 78.38 131 LEU A C 1
ATOM 1064 O O . LEU A 1 131 ? -21.989 1.152 36.435 1.00 78.38 131 LEU A O 1
ATOM 1068 N N . ASN A 1 132 ? -21.900 -0.851 37.426 1.00 63.69 132 ASN A N 1
ATOM 1069 C CA . ASN A 1 132 ? -22.664 -0.452 38.614 1.00 63.69 132 ASN A CA 1
ATOM 1070 C C . ASN A 1 132 ? -21.853 0.571 39.440 1.00 63.69 132 ASN A C 1
ATOM 1072 O O . ASN A 1 132 ? -20.653 0.378 39.635 1.00 63.69 132 ASN A O 1
ATOM 1076 N N . LEU A 1 133 ? -22.510 1.616 39.966 1.00 60.34 133 LEU A N 1
ATOM 1077 C CA . LEU A 1 133 ? -21.937 2.670 40.824 1.00 60.34 133 LEU A CA 1
ATOM 1078 C C . LEU A 1 133 ? -21.019 2.141 41.946 1.00 60.34 133 LEU A C 1
ATOM 1080 O O . LEU A 1 133 ? -20.021 2.778 42.261 1.00 60.34 133 LEU A O 1
ATOM 1084 N N . ARG A 1 134 ? -21.260 0.928 42.467 1.00 56.91 134 ARG A N 1
ATOM 1085 C CA . ARG A 1 134 ? -20.400 0.279 43.480 1.00 56.91 134 ARG A CA 1
ATOM 1086 C C . ARG A 1 134 ? -18.958 -0.017 43.009 1.00 56.91 134 ARG A C 1
ATOM 1088 O O . ARG A 1 134 ? -18.090 -0.249 43.844 1.00 56.91 134 ARG A O 1
ATOM 1095 N N . GLN A 1 135 ? -18.682 -0.021 41.701 1.00 52.28 135 GLN A N 1
ATOM 1096 C CA . GLN A 1 135 ? -17.327 -0.178 41.139 1.00 52.28 135 GLN A CA 1
ATOM 1097 C C . GLN A 1 135 ? -16.586 1.155 40.954 1.00 52.28 135 GLN A C 1
ATOM 1099 O O . GLN A 1 135 ? -15.364 1.147 40.832 1.00 52.28 135 GLN A O 1
ATOM 1104 N N . PHE A 1 136 ? -17.293 2.289 40.962 1.00 53.06 136 PHE A N 1
ATOM 1105 C CA . PHE A 1 136 ? -16.680 3.616 40.855 1.00 53.06 136 PHE A CA 1
ATOM 1106 C C . PHE A 1 136 ? -16.135 4.133 42.197 1.00 53.06 136 PHE A C 1
ATOM 1108 O O . PHE A 1 136 ? -15.239 4.971 42.194 1.00 53.06 136 PHE A O 1
ATOM 1115 N N . ASP A 1 137 ? -16.577 3.561 43.322 1.00 56.25 137 ASP A N 1
ATOM 1116 C CA . ASP A 1 137 ? -16.081 3.889 44.670 1.00 56.25 137 ASP A CA 1
ATOM 1117 C C . ASP A 1 137 ? -14.767 3.174 45.053 1.00 56.25 137 ASP A C 1
ATOM 1119 O O . ASP A 1 137 ? -14.149 3.518 46.057 1.00 56.25 137 ASP A O 1
ATOM 1123 N N . GLN A 1 138 ? -14.311 2.173 44.284 1.00 56.88 138 GLN A N 1
ATOM 1124 C CA . GLN A 1 138 ? -13.168 1.319 44.665 1.00 56.88 138 GLN A CA 1
ATOM 1125 C C . GLN A 1 138 ? -11.864 1.588 43.890 1.00 56.88 138 GLN A C 1
ATOM 1127 O O . GLN A 1 138 ? -10.846 0.963 44.191 1.00 56.88 138 GLN A O 1
ATOM 1132 N N . THR A 1 139 ? -11.841 2.515 42.923 1.00 51.22 139 THR A N 1
ATOM 1133 C CA . THR A 1 139 ? -10.632 2.812 42.125 1.00 51.22 139 THR A CA 1
ATOM 1134 C C . THR A 1 139 ? -10.507 4.299 41.746 1.00 51.22 139 THR A C 1
ATOM 1136 O O . THR A 1 139 ? -11.436 4.836 41.146 1.00 51.22 139 THR A O 1
ATOM 1139 N N . PRO A 1 140 ? -9.367 4.972 42.027 1.00 47.03 140 PRO A N 1
ATOM 1140 C CA . PRO A 1 140 ? -9.182 6.401 41.756 1.00 47.03 140 PRO A CA 1
ATOM 1141 C C . PRO A 1 140 ? -9.108 6.744 40.253 1.00 47.03 140 PRO A C 1
ATOM 1143 O O . PRO A 1 140 ? -8.353 6.146 39.481 1.00 47.03 140 PRO A O 1
ATOM 1146 N N . ILE A 1 141 ? -9.869 7.776 39.870 1.00 44.38 141 ILE A N 1
ATOM 1147 C CA . ILE A 1 141 ? -10.296 8.150 38.503 1.00 44.38 141 ILE A CA 1
ATOM 1148 C C . ILE A 1 141 ? -9.129 8.456 37.531 1.00 44.38 141 ILE A C 1
ATOM 1150 O O . ILE A 1 141 ? -9.273 8.312 36.319 1.00 44.38 141 ILE A O 1
ATOM 1154 N N . GLY A 1 142 ? -7.941 8.808 38.031 1.00 48.34 142 GLY A N 1
ATOM 1155 C CA . GLY A 1 142 ? -6.794 9.219 37.204 1.00 48.34 142 GLY A CA 1
ATOM 1156 C C . GLY A 1 142 ? -6.003 8.092 36.521 1.00 48.34 142 GLY A C 1
ATOM 1157 O O . GLY A 1 142 ? -5.262 8.360 35.581 1.00 48.34 142 GLY A O 1
ATOM 1158 N N . THR A 1 143 ? -6.142 6.830 36.943 1.00 46.62 143 THR A N 1
ATOM 1159 C CA . THR A 1 143 ? -5.314 5.722 36.406 1.00 46.62 143 THR A CA 1
ATOM 1160 C C . THR A 1 143 ? -5.874 5.073 35.137 1.00 46.62 143 THR A C 1
ATOM 1162 O O . THR A 1 143 ? -5.112 4.519 34.342 1.00 46.62 143 THR A O 1
ATOM 1165 N N . LEU A 1 144 ? -7.188 5.151 34.917 1.00 37.44 144 LEU A N 1
ATOM 1166 C CA . LEU A 1 144 ? -7.859 4.535 33.767 1.00 37.44 144 LEU A CA 1
ATOM 1167 C C . LEU A 1 144 ? -7.683 5.361 32.488 1.00 37.44 144 LEU A C 1
ATOM 1169 O O . LEU A 1 144 ? -7.520 4.795 31.407 1.00 37.44 144 LEU A O 1
ATOM 1173 N N . THR A 1 145 ? -7.657 6.687 32.610 1.00 32.75 145 THR A N 1
ATOM 1174 C CA . THR A 1 145 ? -7.523 7.612 31.477 1.00 32.75 145 THR A CA 1
ATOM 1175 C C . THR A 1 145 ? -6.121 7.553 30.874 1.00 32.75 145 THR A C 1
ATOM 1177 O O . THR A 1 145 ? -5.993 7.392 29.665 1.00 32.75 145 THR A O 1
ATOM 1180 N N . THR A 1 146 ? -5.070 7.564 31.702 1.00 45.38 146 THR A N 1
ATOM 1181 C CA . THR A 1 146 ? -3.676 7.476 31.232 1.00 45.38 146 THR A CA 1
ATOM 1182 C C . THR A 1 146 ? -3.364 6.118 30.608 1.00 45.38 146 THR A C 1
ATOM 1184 O O . THR A 1 146 ? -2.719 6.063 29.570 1.00 45.38 146 THR A O 1
ATOM 1187 N N . ARG A 1 147 ? -3.877 5.011 31.165 1.00 46.69 147 ARG A N 1
ATOM 1188 C CA . ARG A 1 147 ? -3.710 3.684 30.544 1.00 46.69 147 ARG A CA 1
ATOM 1189 C C . ARG A 1 147 ? -4.501 3.546 29.249 1.00 46.69 147 ARG A C 1
ATOM 1191 O O . ARG A 1 147 ? -3.964 3.039 28.284 1.00 46.69 147 ARG A O 1
ATOM 1198 N N . THR A 1 148 ? -5.727 4.065 29.179 1.00 41.16 148 THR A N 1
ATOM 1199 C CA . THR A 1 148 ? -6.512 4.016 27.934 1.00 41.16 148 THR A CA 1
ATOM 1200 C C . THR A 1 148 ? -5.869 4.862 26.836 1.00 41.16 148 THR A C 1
ATOM 1202 O O . THR A 1 148 ? -5.865 4.445 25.684 1.00 41.16 148 THR A O 1
ATOM 1205 N N . ILE A 1 149 ? -5.297 6.023 27.172 1.00 46.22 149 ILE A N 1
ATOM 1206 C CA . ILE A 1 149 ? -4.571 6.858 26.206 1.00 46.22 149 ILE A CA 1
ATOM 1207 C C . ILE A 1 149 ? -3.285 6.156 25.750 1.00 46.22 149 ILE A C 1
ATOM 1209 O O . ILE A 1 149 ? -3.110 5.982 24.546 1.00 46.22 149 ILE A O 1
ATOM 1213 N N . ASN A 1 150 ? -2.462 5.664 26.682 1.00 48.97 150 ASN A N 1
ATOM 1214 C CA . ASN A 1 150 ? -1.201 4.984 26.361 1.00 48.97 150 ASN A CA 1
ATOM 1215 C C . ASN A 1 150 ? -1.416 3.665 25.596 1.00 48.97 150 ASN A C 1
ATOM 1217 O O . ASN A 1 150 ? -0.651 3.335 24.691 1.00 48.97 150 ASN A O 1
ATOM 1221 N N . ASP A 1 151 ? -2.472 2.915 25.916 1.00 56.62 151 ASP A N 1
ATOM 1222 C CA . ASP A 1 151 ? -2.801 1.660 25.234 1.00 56.62 151 ASP A CA 1
ATOM 1223 C C . ASP A 1 151 ? -3.353 1.927 23.822 1.00 56.62 151 ASP A C 1
ATOM 1225 O O . ASP A 1 151 ? -3.096 1.159 22.894 1.00 56.62 151 ASP A O 1
ATOM 1229 N N . ILE A 1 152 ? -4.075 3.038 23.621 1.00 47.47 152 ILE A N 1
ATOM 1230 C CA . ILE A 1 152 ? -4.529 3.477 22.294 1.00 47.47 152 ILE A CA 1
ATOM 1231 C C . ILE A 1 152 ? -3.352 3.970 21.451 1.00 47.47 152 ILE A C 1
ATOM 1233 O O . ILE A 1 152 ? -3.315 3.667 20.261 1.00 47.47 152 ILE A O 1
ATOM 1237 N N . GLU A 1 153 ? -2.403 4.690 22.049 1.00 50.03 153 GLU A N 1
ATOM 1238 C CA . GLU A 1 153 ? -1.173 5.144 21.392 1.00 50.03 153 GLU A CA 1
ATOM 1239 C C . GLU A 1 153 ? -0.295 3.953 20.984 1.00 50.03 153 GLU A C 1
ATOM 1241 O O . GLU A 1 153 ? 0.088 3.844 19.826 1.00 50.03 153 GLU A O 1
ATOM 1246 N N . SER A 1 154 ? -0.140 2.956 21.859 1.00 56.28 154 SER A N 1
ATOM 1247 C CA . SER A 1 154 ? 0.605 1.726 21.548 1.00 56.28 154 SER A CA 1
ATOM 1248 C C . SER A 1 154 ? -0.030 0.910 20.406 1.00 56.28 154 SER A C 1
ATOM 1250 O O . SER A 1 154 ? 0.672 0.317 19.585 1.00 56.28 154 SER A O 1
ATOM 1252 N N . ILE A 1 155 ? -1.367 0.872 20.312 1.00 54.31 155 ILE A N 1
ATOM 1253 C CA . ILE A 1 155 ? -2.082 0.244 19.181 1.00 54.31 155 ILE A CA 1
ATOM 1254 C C . ILE A 1 155 ? -1.897 1.058 17.895 1.00 54.31 155 ILE A C 1
ATOM 1256 O O . ILE A 1 155 ? -1.755 0.483 16.811 1.00 54.31 155 ILE A O 1
ATOM 1260 N N . ASN A 1 156 ? -1.911 2.384 18.016 1.00 51.53 156 ASN A N 1
ATOM 1261 C CA . ASN A 1 156 ? -1.677 3.308 16.917 1.00 51.53 156 ASN A CA 1
ATOM 1262 C C . ASN A 1 156 ? -0.270 3.116 16.342 1.00 51.53 156 ASN A C 1
ATOM 1264 O O . ASN A 1 156 ? -0.121 2.991 15.129 1.00 51.53 156 ASN A O 1
ATOM 1268 N N . ASP A 1 157 ? 0.731 2.970 17.207 1.00 57.56 157 ASP A N 1
ATOM 1269 C CA . ASP A 1 157 ? 2.116 2.727 16.821 1.00 57.56 157 ASP A CA 1
ATOM 1270 C C . ASP A 1 157 ? 2.263 1.396 16.083 1.00 57.56 157 ASP A C 1
ATOM 1272 O O . ASP A 1 157 ? 2.797 1.372 14.983 1.00 57.56 157 ASP A O 1
ATOM 1276 N N . ILE A 1 158 ? 1.686 0.294 16.572 1.00 58.66 158 ILE A N 1
ATOM 1277 C CA . ILE A 1 158 ? 1.718 -1.000 15.855 1.00 58.66 158 ILE A CA 1
ATOM 1278 C C . ILE A 1 158 ? 1.112 -0.898 14.444 1.00 58.66 158 ILE A C 1
ATOM 1280 O O . ILE A 1 158 ? 1.568 -1.571 13.517 1.00 58.66 158 ILE A O 1
ATOM 1284 N N . PHE A 1 159 ? 0.107 -0.044 14.263 1.00 53.78 159 PHE A N 1
ATOM 1285 C CA . PHE A 1 159 ? -0.531 0.193 12.971 1.00 53.78 159 PHE A CA 1
ATOM 1286 C C . PHE A 1 159 ? 0.265 1.159 12.072 1.00 53.78 159 PHE A C 1
ATOM 1288 O O . PHE A 1 159 ? 0.219 1.041 10.845 1.00 53.78 159 PHE A O 1
ATOM 1295 N N . PHE A 1 160 ? 1.017 2.083 12.674 1.00 54.22 160 PHE A N 1
ATOM 1296 C CA . PHE A 1 160 ? 1.838 3.095 12.005 1.00 54.22 160 PHE A CA 1
ATOM 1297 C C . PHE A 1 160 ? 3.327 2.742 11.885 1.00 54.22 160 PHE A C 1
ATOM 1299 O O . PHE A 1 160 ? 4.065 3.494 11.247 1.00 54.22 160 PHE A O 1
ATOM 1306 N N . ILE A 1 161 ? 3.774 1.574 12.369 1.00 46.62 161 ILE A N 1
ATOM 1307 C CA . ILE A 1 161 ? 5.134 1.012 12.194 1.00 46.62 161 ILE A CA 1
ATOM 1308 C C . ILE A 1 161 ? 5.397 0.585 10.722 1.00 46.62 161 ILE A C 1
ATOM 1310 O O . ILE A 1 161 ? 6.007 -0.427 10.395 1.00 46.62 161 ILE A O 1
ATOM 1314 N N . ASN A 1 162 ? 4.968 1.410 9.771 1.00 41.75 162 ASN A N 1
ATOM 1315 C CA . ASN A 1 162 ? 5.655 1.609 8.501 1.00 41.75 162 ASN A CA 1
ATOM 1316 C C . ASN A 1 162 ? 5.750 3.111 8.172 1.00 41.75 162 ASN A C 1
ATOM 1318 O O . ASN A 1 162 ? 5.472 3.551 7.057 1.00 41.75 162 ASN A O 1
ATOM 1322 N N . HIS A 1 163 ? 6.127 3.919 9.163 1.00 42.34 163 HIS A N 1
ATOM 1323 C CA . HIS A 1 163 ? 6.696 5.240 8.931 1.00 42.34 163 HIS A CA 1
ATOM 1324 C C . HIS A 1 163 ? 7.825 5.502 9.938 1.00 42.34 163 HIS A C 1
ATOM 1326 O O . HIS A 1 163 ? 7.629 6.072 10.997 1.00 42.34 163 HIS A O 1
ATOM 1332 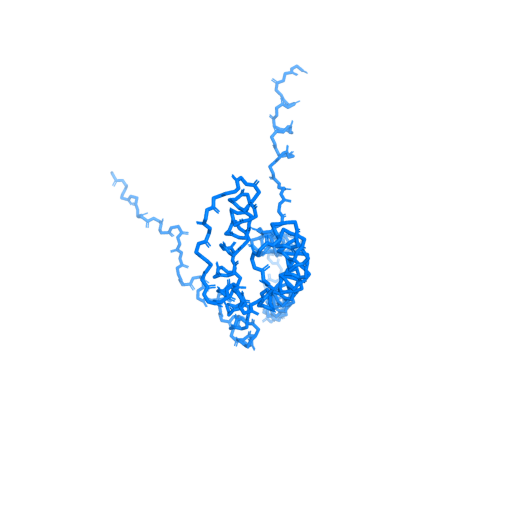N N . HIS A 1 164 ? 8.986 4.933 9.608 1.00 47.78 164 HIS A N 1
ATOM 1333 C CA . HIS A 1 164 ? 10.352 5.313 9.985 1.00 47.78 164 HIS A CA 1
ATOM 1334 C C . HIS A 1 164 ? 10.603 6.224 11.221 1.00 47.78 164 HIS A C 1
ATOM 1336 O O . HIS A 1 164 ? 10.163 7.365 11.275 1.00 47.78 164 HIS A O 1
ATOM 1342 N N . TYR A 1 165 ? 11.508 5.730 12.086 1.00 46.50 165 TYR A N 1
ATOM 1343 C CA . TYR A 1 165 ? 12.280 6.400 13.155 1.00 46.50 165 TYR A CA 1
ATOM 1344 C C . TYR A 1 165 ? 11.663 6.528 14.557 1.00 46.50 165 TYR A C 1
ATOM 1346 O O . TYR A 1 165 ? 11.288 7.609 14.999 1.00 46.50 165 TYR A O 1
ATOM 1354 N N . HIS A 1 166 ? 11.804 5.469 15.361 1.00 43.38 166 HIS A N 1
ATOM 1355 C CA . HIS A 1 166 ? 12.070 5.666 16.792 1.00 43.38 166 HIS A CA 1
ATOM 1356 C C . HIS A 1 166 ? 13.142 4.714 17.339 1.00 43.38 166 HIS A C 1
ATOM 1358 O O . HIS A 1 166 ? 12.979 4.023 18.337 1.00 43.38 166 HIS A O 1
ATOM 1364 N N . THR A 1 167 ? 14.296 4.728 16.671 1.00 50.16 167 THR A N 1
ATOM 1365 C CA . THR A 1 167 ? 15.564 4.252 17.232 1.00 50.16 167 THR A CA 1
ATOM 1366 C C . THR A 1 167 ? 16.423 5.489 17.483 1.00 50.16 167 THR A C 1
ATOM 1368 O O . THR A 1 167 ? 17.013 6.019 16.547 1.00 50.16 167 THR A O 1
ATOM 1371 N N . GLY A 1 168 ? 16.446 6.014 18.712 1.00 39.81 168 GLY A N 1
ATOM 1372 C CA . GLY A 1 168 ? 17.365 7.112 19.047 1.00 39.81 168 GLY A CA 1
ATOM 1373 C C . GLY A 1 168 ? 17.136 7.820 20.382 1.00 39.81 168 GLY A C 1
ATOM 1374 O O . GLY A 1 168 ? 18.106 8.116 21.070 1.00 39.81 168 GLY A O 1
ATOM 1375 N N . HIS A 1 169 ? 15.890 8.053 20.807 1.00 43.44 169 HIS A N 1
ATOM 1376 C CA . HIS A 1 169 ? 15.652 8.940 21.959 1.00 43.44 169 HIS A CA 1
ATOM 1377 C C . HIS A 1 169 ? 15.638 8.265 23.340 1.00 43.44 169 HIS A C 1
ATOM 1379 O O . HIS A 1 169 ? 15.853 8.942 24.341 1.00 43.44 169 HIS A O 1
ATOM 1385 N N . HIS A 1 170 ? 15.477 6.941 23.425 1.00 44.22 170 HIS A N 1
ATOM 1386 C CA . HIS A 1 170 ? 15.415 6.246 24.721 1.00 44.22 170 HIS A CA 1
ATOM 1387 C C . HIS A 1 170 ? 16.763 5.737 25.255 1.00 44.22 170 HIS A C 1
ATOM 1389 O O . HIS A 1 170 ? 16.847 5.381 26.426 1.00 44.22 170 HIS A O 1
ATOM 1395 N N . VAL A 1 171 ? 17.830 5.730 24.447 1.00 46.50 171 VAL A N 1
ATOM 1396 C CA . VAL A 1 171 ? 19.151 5.237 24.892 1.00 46.50 171 VAL A CA 1
ATOM 1397 C C . VAL A 1 171 ? 19.978 6.341 25.564 1.00 46.50 171 VAL A C 1
ATOM 1399 O O . VAL A 1 171 ? 20.751 6.060 26.474 1.00 46.50 171 VAL A O 1
ATOM 1402 N N . LEU A 1 172 ? 19.775 7.612 25.199 1.00 43.16 172 LEU A N 1
ATOM 1403 C CA . LEU A 1 172 ? 20.574 8.719 25.744 1.00 43.16 172 LEU A CA 1
ATOM 1404 C C . LEU A 1 172 ? 20.132 9.174 27.143 1.00 43.16 172 LEU A C 1
ATOM 1406 O O . LEU A 1 172 ? 20.951 9.682 27.899 1.00 43.16 172 LEU A O 1
ATOM 1410 N N . HIS A 1 173 ? 18.877 8.934 27.534 1.00 40.44 173 HIS A N 1
ATOM 1411 C CA . HIS A 1 173 ? 18.399 9.311 28.871 1.00 40.44 173 HIS A CA 1
ATOM 1412 C C . HIS A 1 173 ? 18.781 8.294 29.965 1.00 40.44 173 HIS A C 1
ATOM 1414 O O . HIS A 1 173 ? 18.733 8.615 31.147 1.00 40.44 173 HIS A O 1
ATOM 1420 N N . GLY A 1 174 ? 19.184 7.074 29.582 1.00 38.84 174 GLY A N 1
ATOM 1421 C CA . GLY A 1 174 ? 19.645 6.032 30.510 1.00 38.84 174 GLY A CA 1
ATOM 1422 C C . GLY A 1 174 ? 21.148 6.060 30.812 1.00 38.84 174 GLY A C 1
ATOM 1423 O O . GLY A 1 174 ? 21.580 5.426 31.768 1.00 38.84 174 GLY A O 1
ATOM 1424 N N . LEU A 1 175 ? 21.943 6.792 30.022 1.00 42.34 175 LEU A N 1
ATOM 1425 C CA . LEU A 1 175 ? 23.404 6.889 30.177 1.00 42.34 175 LEU A CA 1
ATOM 1426 C C . LEU A 1 175 ? 23.875 8.180 30.869 1.00 42.34 175 LEU A C 1
ATOM 1428 O O . L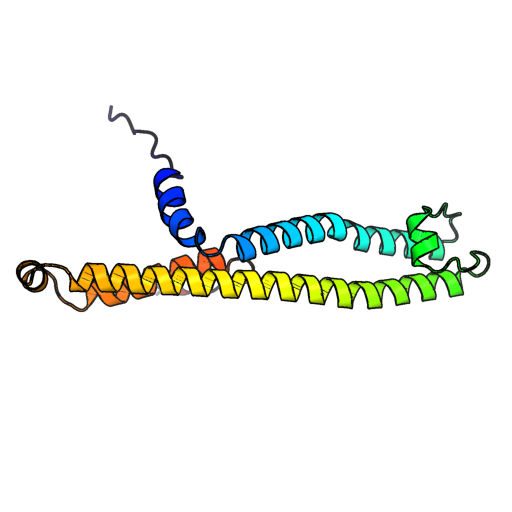EU A 1 175 ? 25.040 8.266 31.235 1.00 42.34 175 LEU A O 1
ATOM 1432 N N . ALA A 1 176 ? 22.987 9.153 31.098 1.00 42.41 176 ALA A N 1
ATOM 1433 C CA . ALA A 1 176 ? 23.326 10.438 31.722 1.00 42.41 176 ALA A CA 1
ATOM 1434 C C . ALA A 1 176 ? 23.078 10.502 33.246 1.00 42.41 176 ALA A C 1
ATOM 1436 O O . ALA A 1 176 ? 23.259 11.557 33.838 1.00 42.41 176 ALA A O 1
ATOM 1437 N N . ILE A 1 177 ? 22.658 9.402 33.890 1.00 49.69 177 ILE A N 1
ATOM 1438 C CA . ILE A 1 177 ? 22.362 9.354 35.344 1.00 49.69 177 ILE A CA 1
ATOM 1439 C C . ILE A 1 177 ? 23.394 8.490 36.104 1.00 49.69 177 ILE A C 1
ATOM 1441 O O . ILE A 1 177 ? 23.173 8.099 37.241 1.00 49.69 177 ILE A O 1
ATOM 1445 N N . ASN A 1 178 ? 24.536 8.153 35.496 1.00 41.00 178 ASN A N 1
ATOM 1446 C CA . ASN A 1 178 ? 25.515 7.255 36.127 1.00 41.00 178 ASN A CA 1
ATOM 1447 C C . ASN A 1 178 ? 26.986 7.644 35.921 1.00 41.00 178 ASN A C 1
ATOM 1449 O O . ASN A 1 178 ? 27.832 6.762 35.844 1.00 41.00 178 ASN A O 1
ATOM 1453 N N . PHE A 1 179 ? 27.295 8.940 35.867 1.00 43.91 179 PHE A N 1
ATOM 1454 C CA . PHE A 1 179 ? 28.646 9.443 36.132 1.00 43.91 179 PHE A CA 1
ATOM 1455 C C . PHE A 1 179 ? 28.538 10.821 36.801 1.00 43.91 179 PHE A C 1
ATOM 1457 O O . PHE A 1 179 ? 28.072 11.754 36.155 1.00 43.91 179 PHE A O 1
ATOM 1464 N N . ASP A 1 180 ? 28.942 10.854 38.078 1.00 39.56 180 ASP A N 1
ATOM 1465 C CA . ASP A 1 180 ? 29.188 11.985 38.995 1.00 39.56 180 ASP A CA 1
ATOM 1466 C C . ASP A 1 180 ? 28.065 13.007 39.274 1.00 39.56 180 ASP A C 1
ATOM 1468 O O . ASP A 1 180 ? 27.715 13.831 38.401 1.00 39.56 180 ASP A O 1
#

Sequence (180 aa):
MTVTAKKNIFDFSLLKRVFVFVKPYKKQFYLSLFLAIFMAIASPIRPYLIQLTVNGAIGKTIVLPAWVKTVLFGIDLADITRFIIAVTLFQVVFLFIETTVRFLFSFITAWMGQHVVKDLRVTVYKKVLGLNLRQFDQTPIGTLTTRTINDIESINDIFFINHHYHTGHHVLHGLAINFD

pLDDT: mean 70.56, std 16.74, range [32.75, 92.75]

Foldseek 3Di:
DDPPDPPPPDDVVVVVVLVVLLVVVVVLVVVLVVLVVVLVVCVVVVVVLVVVLVCLVVVHDDDDDPVVCVLLVNPDSPDSVSVNVSSVVSVVVVVVVSVVSVVSSVVSLVVSLVSSLVVVVVVVVVVVVPDDPVVVVPDDPPPVVVCVVVVSVVSVCVSVVVPDDDPDDPPVVVPVPPDD

Radius of gyration: 26.81 Å; chains: 1; bounding box: 52×40×79 Å